Protein AF-A0A6A4HN51-F1 (afdb_monomer_lite)

Secondary structure (DSSP, 8-state):
--S--TTHHHHHHHHHHHTHHHHHHHHHSTT-GGGGGGPPPHHHHHHHHHHHHHHHHHHHHHHHHT-SSS--GGGHHHHHHHHHHHHHHHHTSSS-HHHHHHHHHHHHHHHHHHHHHHT-HHHHHHH-

Radius of gyration: 18.57 Å; chains: 1; bounding box: 45×35×48 Å

InterPro domains:
  IPR012337 Ribonuclease H-like superfamily [SSF53098] (2-93)

pLDDT: mean 88.56, std 10.56, range [38.38, 95.81]

Organism: NCBI:txid1447944

Structure (mmCIF, N/CA/C/O backbone):
data_AF-A0A6A4HN51-F1
#
_entry.id   AF-A0A6A4HN51-F1
#
loop_
_atom_site.group_PDB
_atom_site.id
_atom_site.type_symbol
_atom_site.label_atom_id
_atom_site.label_alt_id
_atom_site.label_comp_id
_atom_site.label_asym_id
_atom_site.label_entity_id
_atom_site.label_seq_id
_atom_site.pdbx_PDB_ins_code
_atom_site.Cartn_x
_atom_site.Cartn_y
_atom_site.Cartn_z
_atom_site.occupancy
_atom_site.B_iso_or_equiv
_atom_site.auth_seq_id
_atom_site.auth_comp_id
_atom_site.auth_asym_id
_atom_site.auth_atom_id
_atom_site.pdbx_PDB_model_num
ATOM 1 N N . ASP A 1 1 ? -1.602 -19.868 10.325 1.00 38.38 1 ASP A N 1
ATOM 2 C CA . ASP A 1 1 ? -0.944 -18.887 9.454 1.00 38.38 1 ASP A CA 1
ATOM 3 C C . ASP A 1 1 ? -2.000 -18.355 8.498 1.00 38.38 1 ASP A C 1
ATOM 5 O O . ASP A 1 1 ? -2.647 -19.167 7.845 1.00 38.38 1 ASP A O 1
ATOM 9 N N . VAL A 1 2 ? -2.334 -17.064 8.553 1.00 42.38 2 VAL A N 1
ATOM 10 C CA . VAL A 1 2 ? -3.442 -16.516 7.749 1.00 42.38 2 VAL A CA 1
ATOM 11 C C . VAL A 1 2 ? -2.881 -16.080 6.403 1.00 42.38 2 VAL A C 1
ATOM 13 O O . VAL A 1 2 ? -2.119 -15.125 6.314 1.00 42.38 2 VAL A O 1
ATOM 16 N N . THR A 1 3 ? -3.296 -16.781 5.352 1.00 45.84 3 THR A N 1
ATOM 17 C CA . THR A 1 3 ? -2.799 -16.728 3.967 1.00 45.84 3 THR A CA 1
ATOM 18 C C . THR A 1 3 ? -3.105 -15.431 3.204 1.00 45.84 3 THR A C 1
ATOM 20 O O . THR A 1 3 ? -3.010 -15.388 1.981 1.00 45.84 3 THR A O 1
ATOM 23 N N . THR A 1 4 ? -3.475 -14.353 3.891 1.00 46.94 4 THR A N 1
ATOM 24 C CA . THR A 1 4 ? -3.785 -13.056 3.279 1.00 46.94 4 THR A CA 1
ATOM 25 C C . THR A 1 4 ? -2.962 -11.969 3.947 1.00 46.94 4 THR A C 1
ATOM 27 O O . THR A 1 4 ? -3.463 -11.176 4.740 1.00 46.94 4 THR A O 1
ATOM 30 N N . CYS A 1 5 ? -1.674 -11.942 3.622 1.00 56.16 5 CYS A N 1
ATOM 31 C CA . CYS A 1 5 ? -0.764 -10.871 3.998 1.00 56.16 5 CYS A CA 1
ATOM 32 C C . CYS A 1 5 ? -1.044 -9.636 3.130 1.00 56.16 5 CYS A C 1
ATOM 34 O O . CYS A 1 5 ? -0.455 -9.455 2.066 1.00 56.16 5 CYS A O 1
ATOM 36 N N . TRP A 1 6 ? -1.951 -8.766 3.590 1.00 58.19 6 TRP A N 1
ATOM 37 C CA . TRP A 1 6 ? -2.255 -7.463 2.967 1.00 58.19 6 TRP A CA 1
ATOM 38 C C . TRP A 1 6 ? -1.016 -6.550 2.878 1.00 58.19 6 TRP A C 1
ATOM 40 O O . TRP A 1 6 ? -0.998 -5.564 2.149 1.00 58.19 6 TRP A O 1
ATOM 50 N N . ASN A 1 7 ? 0.038 -6.899 3.612 1.00 74.62 7 ASN A N 1
ATOM 51 C CA . ASN A 1 7 ? 1.335 -6.243 3.652 1.00 74.62 7 ASN A CA 1
ATOM 52 C C . ASN A 1 7 ? 2.345 -6.795 2.629 1.00 74.62 7 ASN A C 1
ATOM 54 O O . ASN A 1 7 ? 3.397 -6.181 2.473 1.00 74.62 7 ASN A O 1
ATOM 58 N N . TYR A 1 8 ? 2.068 -7.903 1.924 1.00 81.94 8 TYR A N 1
ATOM 59 C CA . TYR A 1 8 ? 3.030 -8.482 0.977 1.00 81.94 8 TYR A CA 1
ATOM 60 C C . TYR A 1 8 ? 3.316 -7.529 -0.183 1.00 81.94 8 TYR A C 1
ATOM 62 O O . TYR A 1 8 ? 4.474 -7.220 -0.436 1.00 81.94 8 TYR A O 1
ATOM 70 N N . THR A 1 9 ? 2.281 -6.978 -0.822 1.00 88.75 9 THR A N 1
ATOM 71 C CA . THR A 1 9 ? 2.457 -6.007 -1.913 1.00 88.75 9 THR A CA 1
ATOM 72 C C . THR A 1 9 ? 3.226 -4.771 -1.448 1.00 88.75 9 THR A C 1
ATOM 74 O O . THR A 1 9 ? 4.161 -4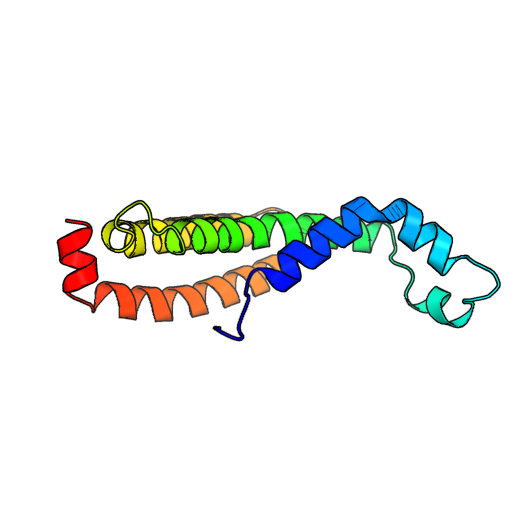.349 -2.116 1.00 88.75 9 THR A O 1
ATOM 77 N N . HIS A 1 10 ? 2.905 -4.224 -0.272 1.00 91.75 10 HIS A N 1
ATOM 78 C CA . HIS A 1 10 ? 3.647 -3.091 0.288 1.00 91.75 10 HIS A CA 1
ATOM 79 C C . HIS A 1 10 ? 5.122 -3.443 0.562 1.00 91.75 10 HIS A C 1
ATOM 81 O O . HIS A 1 10 ? 6.022 -2.691 0.191 1.00 91.75 10 HIS A O 1
ATOM 87 N N . ALA A 1 11 ? 5.387 -4.613 1.151 1.00 90.94 11 ALA A N 1
ATOM 88 C CA . ALA A 1 11 ? 6.740 -5.092 1.422 1.00 90.94 11 ALA A CA 1
ATOM 89 C C . ALA A 1 11 ? 7.537 -5.357 0.134 1.00 90.94 11 ALA A C 1
ATOM 91 O O . ALA A 1 11 ? 8.719 -5.020 0.070 1.00 90.94 11 ALA A O 1
ATOM 92 N N . MET A 1 12 ? 6.895 -5.914 -0.898 1.00 92.31 12 MET A N 1
ATOM 93 C CA . MET A 1 12 ? 7.487 -6.091 -2.224 1.00 92.31 12 MET A CA 1
ATOM 94 C C . MET A 1 12 ? 7.890 -4.754 -2.828 1.00 92.31 12 MET A C 1
ATOM 96 O O . MET A 1 12 ? 9.014 -4.637 -3.299 1.00 92.31 12 MET A O 1
ATOM 100 N N . ILE A 1 13 ? 7.007 -3.752 -2.790 1.00 94.25 13 ILE A N 1
ATOM 101 C CA . ILE A 1 13 ? 7.294 -2.427 -3.347 1.00 94.25 13 ILE A CA 1
ATOM 102 C C . ILE A 1 13 ? 8.488 -1.798 -2.629 1.00 94.25 13 ILE A C 1
ATOM 104 O O . ILE A 1 13 ? 9.451 -1.410 -3.287 1.00 94.25 13 ILE A O 1
ATOM 108 N N . ARG A 1 14 ? 8.489 -1.790 -1.289 1.00 94.12 14 ARG A N 1
ATOM 109 C CA . ARG A 1 14 ? 9.634 -1.298 -0.506 1.00 94.1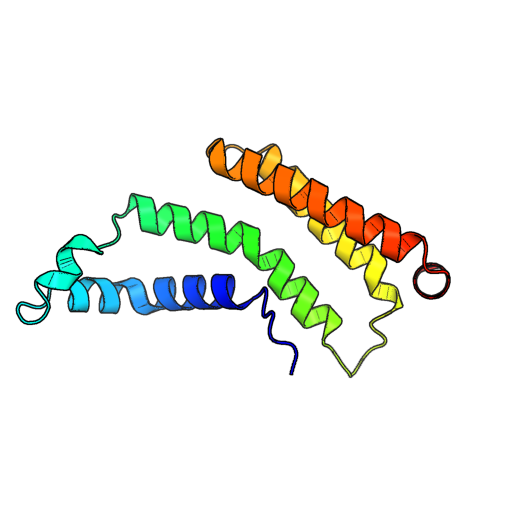2 14 ARG A CA 1
ATOM 110 C C . ARG A 1 14 ? 10.929 -2.020 -0.853 1.00 94.12 14 ARG A C 1
ATOM 112 O O . ARG A 1 14 ? 11.985 -1.401 -0.961 1.00 94.12 14 ARG A O 1
ATOM 119 N N . ARG A 1 15 ? 10.865 -3.344 -1.018 1.00 94.19 15 ARG A N 1
ATOM 120 C CA . ARG A 1 15 ? 12.040 -4.144 -1.366 1.00 94.19 15 ARG A CA 1
ATOM 121 C C . ARG A 1 15 ? 12.520 -3.857 -2.786 1.00 94.19 15 ARG A C 1
ATOM 123 O O . ARG A 1 15 ? 13.726 -3.782 -2.984 1.00 94.19 15 ARG A O 1
ATOM 130 N N . ALA A 1 16 ? 11.604 -3.687 -3.735 1.00 94.19 16 ALA A N 1
ATOM 131 C CA . ALA A 1 16 ? 11.919 -3.337 -5.113 1.00 94.19 16 ALA A CA 1
ATOM 132 C C . ALA A 1 16 ? 12.583 -1.958 -5.191 1.00 94.19 16 ALA A C 1
ATOM 134 O O . ALA A 1 16 ? 13.616 -1.834 -5.831 1.00 94.19 16 ALA A O 1
ATOM 135 N N . GLN A 1 17 ? 12.064 -0.959 -4.471 1.00 94.06 17 GLN A N 1
ATOM 136 C CA . GLN A 1 17 ? 12.670 0.375 -4.389 1.00 94.06 17 GLN A CA 1
ATOM 137 C C . GLN A 1 17 ? 14.082 0.337 -3.791 1.00 94.06 17 GLN A C 1
ATOM 139 O O . GLN A 1 17 ? 14.997 0.951 -4.325 1.00 94.06 17 GLN A O 1
ATOM 144 N N . LEU A 1 18 ? 14.288 -0.431 -2.714 1.00 95.81 18 LEU A N 1
ATOM 145 C CA . LEU A 1 18 ? 15.615 -0.616 -2.115 1.00 95.81 18 LEU A CA 1
ATOM 146 C C . LEU A 1 18 ? 16.612 -1.277 -3.081 1.00 95.81 18 LEU A C 1
ATOM 148 O O . LEU A 1 18 ? 17.811 -1.038 -2.986 1.00 95.81 18 LEU A O 1
ATOM 152 N N . LEU A 1 19 ? 16.121 -2.141 -3.968 1.00 95.69 19 LEU A N 1
ATOM 153 C CA . LEU A 1 19 ? 16.925 -2.877 -4.939 1.00 95.69 19 LEU A CA 1
ATOM 154 C C . LEU A 1 19 ? 16.881 -2.256 -6.338 1.00 95.69 19 LEU A C 1
ATOM 156 O O . LEU A 1 19 ? 17.299 -2.923 -7.276 1.00 95.69 19 LEU A O 1
ATOM 160 N N . GLN A 1 20 ? 16.393 -1.023 -6.495 1.00 94.25 20 GLN A N 1
ATOM 161 C CA . GLN A 1 20 ? 16.148 -0.427 -7.809 1.00 94.25 20 GLN A CA 1
ATOM 162 C C . GLN A 1 20 ? 17.388 -0.479 -8.711 1.00 94.25 20 GLN A C 1
ATOM 164 O O . GLN 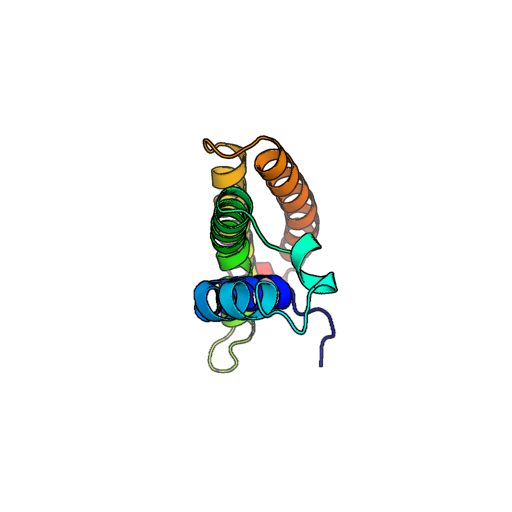A 1 20 ? 17.302 -1.000 -9.815 1.00 94.25 20 GLN A O 1
ATOM 169 N N . GLU A 1 21 ? 18.550 -0.037 -8.220 1.00 92.75 21 GLU A N 1
ATOM 170 C CA . GLU A 1 21 ? 19.798 -0.047 -9.000 1.00 92.75 21 GLU A CA 1
ATOM 171 C C . GLU A 1 21 ? 20.198 -1.463 -9.441 1.00 92.75 21 GLU A C 1
ATOM 173 O O . GLU A 1 21 ? 20.561 -1.681 -10.593 1.00 92.75 21 GLU A O 1
ATOM 178 N N . ALA A 1 22 ? 20.072 -2.439 -8.539 1.00 93.94 22 ALA A N 1
ATOM 179 C CA . ALA A 1 22 ? 20.393 -3.833 -8.829 1.00 93.94 22 ALA A CA 1
ATOM 180 C C . ALA A 1 22 ? 19.388 -4.469 -9.803 1.00 93.94 22 ALA A C 1
ATOM 182 O O . ALA A 1 22 ? 19.769 -5.301 -10.620 1.00 93.94 22 ALA A O 1
ATOM 183 N N . ILE A 1 23 ? 18.108 -4.094 -9.718 1.00 93.25 23 ILE A N 1
ATOM 184 C CA . ILE A 1 23 ? 17.063 -4.540 -10.646 1.00 93.25 23 ILE A CA 1
ATOM 185 C C . ILE A 1 23 ? 17.327 -3.963 -12.034 1.00 93.25 23 ILE A C 1
ATOM 187 O O . ILE A 1 23 ? 17.303 -4.715 -13.005 1.00 93.25 23 ILE A O 1
ATOM 191 N N . ASP A 1 24 ? 17.617 -2.665 -12.122 1.00 91.56 24 ASP A N 1
ATOM 192 C CA . ASP A 1 24 ? 17.923 -2.003 -13.386 1.00 91.56 24 ASP A CA 1
ATOM 193 C C . ASP A 1 24 ? 19.163 -2.658 -14.029 1.00 91.56 24 ASP A C 1
ATOM 195 O O . ASP A 1 24 ? 19.101 -3.097 -15.177 1.00 91.56 24 ASP A O 1
ATOM 199 N N . GLU A 1 25 ? 20.261 -2.841 -13.282 1.00 92.31 25 GLU A N 1
ATOM 200 C CA . GLU A 1 25 ? 21.465 -3.532 -13.774 1.00 92.31 25 GLU A CA 1
ATOM 201 C C . GLU A 1 25 ? 21.159 -4.958 -14.265 1.00 92.31 25 GLU A C 1
ATOM 203 O O . GLU A 1 25 ? 21.549 -5.336 -15.374 1.00 92.31 25 GLU A O 1
ATOM 208 N N . TRP A 1 26 ? 20.402 -5.728 -13.479 1.00 92.44 26 TRP A N 1
ATOM 209 C CA . TRP A 1 26 ? 20.032 -7.106 -13.803 1.00 92.44 26 TRP A CA 1
ATOM 210 C C . TRP A 1 26 ? 19.208 -7.216 -15.090 1.00 92.44 26 TRP A C 1
ATOM 212 O O . TRP A 1 26 ? 19.438 -8.113 -15.903 1.00 92.44 26 TRP A O 1
ATOM 222 N N . VAL A 1 27 ? 18.263 -6.295 -15.295 1.00 90.94 27 VAL A N 1
ATOM 223 C CA . VAL A 1 27 ? 17.399 -6.251 -16.484 1.00 90.94 27 VAL A CA 1
ATOM 224 C C . VAL A 1 27 ? 18.187 -5.875 -17.745 1.00 90.94 27 VAL A C 1
ATOM 226 O O . VAL A 1 27 ? 17.855 -6.328 -18.845 1.00 90.94 27 VAL A O 1
ATOM 229 N N . PHE A 1 28 ? 19.250 -5.076 -17.618 1.00 88.31 28 PHE A N 1
ATOM 230 C CA . PHE A 1 28 ? 20.095 -4.701 -18.754 1.00 88.31 28 PHE A CA 1
ATOM 231 C C . PHE A 1 28 ? 21.192 -5.723 -19.090 1.00 88.31 28 PHE A C 1
ATOM 233 O O . PHE A 1 28 ? 21.756 -5.646 -20.195 1.00 88.31 28 PHE A O 1
ATOM 240 N N . ASP A 1 29 ? 21.438 -6.710 -18.221 1.00 91.06 29 ASP A N 1
ATOM 241 C CA . ASP A 1 29 ? 22.433 -7.763 -18.430 1.00 91.06 29 ASP A CA 1
ATOM 242 C C . ASP A 1 29 ? 22.227 -8.483 -19.789 1.00 91.06 29 ASP A C 1
ATOM 244 O O . ASP A 1 29 ? 21.109 -8.883 -20.138 1.00 91.06 29 ASP A O 1
ATOM 248 N N . PRO A 1 30 ? 23.287 -8.662 -20.607 1.00 86.75 30 PRO A N 1
ATOM 249 C CA . PRO A 1 30 ? 23.202 -9.345 -21.899 1.00 86.75 30 PRO A CA 1
ATOM 250 C C . PRO A 1 30 ? 22.660 -10.782 -21.860 1.00 86.75 30 PRO A C 1
ATOM 252 O O . PRO A 1 30 ? 22.224 -11.276 -22.905 1.00 86.75 30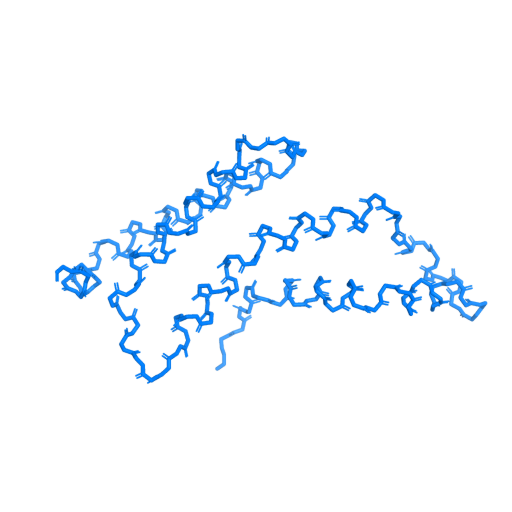 PRO A O 1
ATOM 255 N N . SER A 1 31 ? 22.712 -11.451 -20.706 1.00 90.81 31 SER A N 1
ATOM 256 C CA . SER A 1 31 ? 22.171 -12.794 -20.477 1.00 90.81 31 SER A CA 1
ATOM 257 C C . SER A 1 31 ? 20.650 -12.817 -20.270 1.00 90.81 31 SER A C 1
ATOM 259 O O . SER A 1 31 ? 20.035 -13.843 -20.548 1.00 90.81 31 SER A O 1
ATOM 261 N N . HIS A 1 32 ? 20.031 -11.685 -19.911 1.00 88.44 32 HIS A N 1
ATOM 262 C CA . HIS A 1 32 ? 18.602 -11.563 -19.585 1.00 88.44 32 HIS A CA 1
ATOM 263 C C . HIS A 1 32 ? 17.838 -10.686 -20.587 1.00 88.44 32 HIS A C 1
ATOM 265 O O . HIS A 1 32 ? 17.095 -9.770 -20.229 1.00 88.44 32 HIS A O 1
ATOM 271 N N . LYS A 1 33 ? 18.035 -10.924 -21.889 1.00 85.56 33 LYS A N 1
ATOM 272 C CA . LYS A 1 33 ? 17.416 -10.096 -22.945 1.00 85.56 33 LYS A CA 1
ATOM 273 C C . LYS A 1 33 ? 15.887 -10.098 -22.904 1.00 85.56 33 LYS A C 1
ATOM 275 O O . LYS A 1 33 ? 15.285 -9.117 -23.326 1.00 85.56 33 LYS A O 1
ATOM 280 N N . ASP A 1 34 ? 15.293 -11.179 -22.417 1.00 90.00 34 ASP A N 1
ATOM 281 C CA . ASP A 1 34 ? 13.859 -11.367 -22.204 1.00 90.00 34 ASP A CA 1
ATOM 282 C C . ASP A 1 34 ? 13.296 -10.465 -21.094 1.00 90.00 34 ASP A C 1
ATOM 284 O O . ASP A 1 34 ? 12.156 -10.018 -21.187 1.00 90.00 34 ASP A O 1
ATOM 288 N N . LEU A 1 35 ? 14.099 -10.115 -20.084 1.00 89.06 35 LEU A N 1
ATOM 289 C CA . LEU A 1 35 ? 13.658 -9.255 -18.980 1.00 89.06 35 LEU A CA 1
ATOM 290 C C . LEU A 1 35 ? 13.579 -7.772 -19.357 1.00 89.06 35 LEU A C 1
ATOM 292 O O . LEU A 1 35 ? 12.938 -6.997 -18.652 1.00 89.06 35 LEU A O 1
ATOM 296 N N . ARG A 1 36 ? 14.177 -7.365 -20.482 1.00 85.44 36 ARG A N 1
ATOM 297 C CA . ARG A 1 36 ? 14.192 -5.962 -20.936 1.00 85.44 36 ARG A CA 1
ATOM 298 C C . ARG A 1 36 ? 12.798 -5.390 -21.167 1.00 85.44 36 ARG A C 1
ATOM 300 O O . ARG A 1 36 ? 12.594 -4.197 -20.969 1.00 85.44 36 ARG A O 1
ATOM 307 N N . GLU A 1 37 ? 11.846 -6.232 -21.563 1.00 88.00 37 GLU A N 1
ATOM 308 C CA . GLU A 1 37 ? 10.443 -5.839 -21.744 1.00 88.00 37 GLU A CA 1
ATOM 309 C C . GLU A 1 37 ? 9.739 -5.534 -20.413 1.00 88.00 37 GLU A C 1
ATOM 311 O O . GLU A 1 37 ? 8.755 -4.800 -20.390 1.00 88.00 37 GLU A O 1
ATOM 316 N N . LEU A 1 38 ? 10.258 -6.067 -19.303 1.00 87.88 38 LEU A N 1
ATOM 317 C CA . LEU A 1 38 ? 9.740 -5.860 -17.950 1.00 87.88 38 LEU A CA 1
ATOM 318 C C . LEU A 1 38 ? 10.410 -4.681 -17.233 1.00 87.88 38 LEU A C 1
ATOM 320 O O . LEU A 1 38 ? 10.121 -4.441 -16.060 1.00 87.88 38 LEU A O 1
ATOM 324 N N . ASN A 1 39 ? 11.304 -3.955 -17.912 1.00 89.94 39 ASN A N 1
ATOM 325 C CA . ASN A 1 39 ? 11.991 -2.821 -17.320 1.00 89.94 39 ASN A CA 1
ATOM 326 C C . ASN A 1 39 ? 10.992 -1.746 -16.879 1.00 89.94 39 ASN A C 1
ATOM 328 O O . ASN A 1 39 ? 10.142 -1.305 -17.657 1.00 89.94 39 ASN A O 1
ATOM 332 N N . LEU A 1 40 ? 11.134 -1.278 -15.644 1.00 92.50 40 LEU A N 1
ATOM 333 C CA . LEU A 1 40 ? 10.288 -0.221 -15.116 1.00 92.50 40 LEU A CA 1
ATOM 334 C C . LEU A 1 40 ? 10.820 1.135 -15.567 1.00 92.50 40 LEU A C 1
ATOM 336 O O . LEU A 1 40 ? 11.992 1.467 -15.392 1.00 92.50 40 LEU A O 1
ATOM 340 N N . SER A 1 41 ? 9.943 1.952 -16.146 1.00 93.56 41 SER A N 1
ATOM 341 C CA . SER A 1 41 ? 10.305 3.325 -16.480 1.00 93.56 41 SER A CA 1
ATOM 342 C C . SER A 1 41 ? 10.414 4.182 -15.207 1.00 93.56 41 SER A C 1
ATOM 344 O O . SER A 1 41 ? 9.818 3.848 -14.178 1.00 93.56 41 SER A O 1
ATOM 346 N N . PRO A 1 42 ? 11.069 5.356 -15.259 1.00 93.44 42 PRO A N 1
ATOM 347 C CA . PRO A 1 42 ? 11.057 6.301 -14.139 1.00 93.44 42 PRO A CA 1
ATOM 348 C C . PRO A 1 42 ? 9.638 6.697 -13.696 1.00 93.44 42 PRO A C 1
ATOM 350 O O . PRO A 1 42 ? 9.390 6.956 -12.519 1.00 93.44 42 PRO A O 1
ATOM 353 N N . ALA A 1 43 ? 8.682 6.719 -14.631 1.00 93.69 43 ALA A N 1
ATOM 354 C CA . ALA A 1 43 ? 7.283 6.982 -14.318 1.00 93.69 43 ALA A CA 1
ATOM 355 C C . ALA A 1 43 ? 6.634 5.822 -13.547 1.00 93.69 43 ALA A C 1
ATOM 357 O O . ALA A 1 43 ? 5.783 6.069 -12.695 1.00 93.69 43 ALA A O 1
ATOM 358 N N . ASP A 1 44 ? 7.027 4.577 -13.815 1.00 94.06 44 ASP A N 1
ATOM 359 C CA . ASP A 1 44 ? 6.509 3.409 -13.099 1.00 94.06 44 ASP A CA 1
ATOM 360 C C . ASP A 1 44 ? 7.098 3.315 -11.693 1.00 94.06 44 ASP A C 1
ATOM 362 O O . ASP A 1 44 ? 6.344 3.118 -10.742 1.00 94.06 44 ASP A O 1
ATOM 366 N N . TRP A 1 45 ? 8.394 3.592 -11.528 1.00 95.31 45 TRP A N 1
ATOM 367 C CA . TRP A 1 45 ? 9.015 3.741 -10.207 1.00 95.31 45 TRP A CA 1
ATOM 368 C C . TRP A 1 45 ? 8.323 4.814 -9.358 1.00 95.31 45 TRP A C 1
ATOM 370 O O . TRP A 1 45 ? 8.000 4.575 -8.193 1.00 95.31 45 TRP A O 1
ATOM 380 N N . LYS A 1 46 ? 7.979 5.958 -9.961 1.00 94.38 46 LYS A N 1
ATOM 381 C CA . LYS A 1 46 ? 7.203 7.006 -9.284 1.00 94.38 46 LYS A CA 1
ATOM 382 C C . LYS A 1 46 ? 5.795 6.543 -8.890 1.00 94.38 46 LYS A C 1
ATOM 384 O O . LYS A 1 46 ? 5.319 6.879 -7.809 1.00 94.38 46 LYS A O 1
ATOM 389 N N . LYS A 1 47 ? 5.113 5.755 -9.730 1.00 94.06 47 LYS A N 1
ATOM 390 C CA . LYS A 1 47 ? 3.811 5.164 -9.361 1.00 94.06 47 LYS A CA 1
ATOM 391 C C . LYS A 1 47 ? 3.953 4.180 -8.201 1.00 94.06 47 LYS A C 1
ATOM 393 O O . LYS A 1 47 ? 3.081 4.149 -7.337 1.00 94.06 47 LYS A O 1
ATOM 398 N N . LEU A 1 48 ? 5.026 3.386 -8.170 1.00 94.50 48 LEU A N 1
ATOM 399 C CA . LEU A 1 48 ? 5.309 2.468 -7.065 1.00 94.50 48 LEU A CA 1
ATOM 400 C C . LEU A 1 48 ? 5.524 3.223 -5.749 1.00 94.50 48 LEU A C 1
ATOM 402 O O . LEU A 1 48 ? 4.982 2.811 -4.731 1.00 94.50 48 LEU A O 1
ATOM 406 N N . GLU A 1 49 ? 6.219 4.359 -5.773 1.00 94.06 49 GLU A N 1
ATOM 407 C CA . GLU A 1 49 ? 6.358 5.247 -4.609 1.00 94.06 49 GLU A CA 1
ATOM 408 C C . GLU A 1 49 ? 5.008 5.775 -4.106 1.00 94.06 49 GLU A C 1
ATOM 410 O O . GLU A 1 49 ? 4.700 5.690 -2.916 1.00 94.06 49 GLU A O 1
ATOM 415 N N . GLN A 1 50 ? 4.148 6.228 -5.019 1.00 94.00 50 GLN A N 1
ATOM 416 C CA . GLN A 1 50 ? 2.793 6.661 -4.671 1.00 94.00 50 GLN A CA 1
ATOM 417 C C . GLN A 1 50 ? 1.958 5.513 -4.075 1.00 94.00 50 GLN A C 1
ATOM 419 O O . GLN A 1 50 ? 1.241 5.714 -3.094 1.00 94.00 50 GLN A O 1
ATOM 424 N N . LEU A 1 51 ? 2.066 4.301 -4.632 1.00 93.62 51 LEU A N 1
ATOM 425 C CA . LEU A 1 51 ? 1.400 3.106 -4.104 1.00 93.62 51 LEU A CA 1
ATOM 426 C C . LEU A 1 51 ? 1.926 2.714 -2.721 1.00 93.62 51 LEU A C 1
ATOM 428 O O . LEU A 1 51 ? 1.128 2.364 -1.855 1.00 93.62 51 LEU A O 1
ATOM 432 N N . GLU A 1 52 ? 3.239 2.778 -2.501 1.00 93.88 52 GLU A N 1
ATOM 433 C CA . GLU A 1 52 ? 3.862 2.495 -1.206 1.00 93.88 52 GLU A CA 1
ATOM 434 C C . GLU A 1 52 ? 3.285 3.403 -0.122 1.00 93.88 52 GLU A C 1
ATOM 436 O O . GLU A 1 52 ? 2.795 2.907 0.895 1.00 93.88 52 GLU A O 1
ATOM 441 N N . THR A 1 53 ? 3.205 4.706 -0.404 1.00 92.00 53 THR A N 1
ATOM 442 C CA . THR A 1 53 ? 2.656 5.694 0.531 1.00 92.00 53 THR A CA 1
ATOM 443 C C . THR A 1 53 ? 1.202 5.386 0.900 1.00 92.00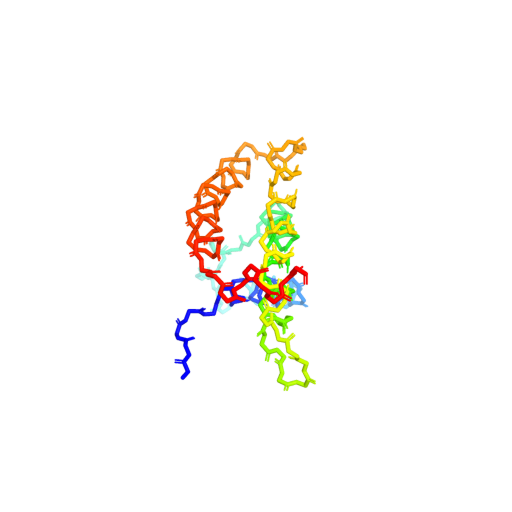 53 THR A C 1
ATOM 445 O O . THR A 1 53 ? 0.835 5.450 2.075 1.00 92.00 53 THR A O 1
ATOM 448 N N . ILE A 1 54 ? 0.371 5.017 -0.083 1.00 92.81 54 ILE A N 1
ATOM 449 C CA . ILE A 1 54 ? -1.046 4.685 0.142 1.00 92.81 54 ILE A CA 1
ATOM 450 C C . ILE A 1 54 ? -1.189 3.381 0.939 1.00 92.81 54 ILE A C 1
ATOM 452 O O . ILE A 1 54 ? -2.050 3.259 1.813 1.00 92.81 54 ILE A O 1
ATOM 456 N N . LEU A 1 55 ? -0.357 2.380 0.640 1.00 92.62 55 LEU A N 1
ATOM 457 C CA . LEU A 1 55 ? -0.443 1.061 1.264 1.00 92.62 55 LEU A CA 1
ATOM 458 C C . LEU A 1 55 ? 0.167 1.015 2.675 1.00 92.62 55 LEU A C 1
ATOM 460 O O . LEU A 1 55 ? -0.183 0.129 3.465 1.00 92.62 55 LEU A O 1
ATOM 464 N N . ASN A 1 56 ? 1.044 1.962 3.019 1.00 93.06 56 ASN A N 1
ATOM 465 C CA . ASN A 1 56 ? 1.761 1.976 4.292 1.00 93.06 56 ASN A CA 1
ATOM 466 C C . ASN A 1 56 ? 0.813 1.956 5.506 1.00 93.06 56 ASN A C 1
ATOM 468 O O . ASN A 1 56 ? 1.029 1.172 6.432 1.00 93.06 56 ASN A O 1
ATOM 472 N N . VAL A 1 57 ? -0.295 2.714 5.476 1.00 93.94 57 VAL A N 1
ATOM 473 C CA . VAL A 1 57 ? -1.248 2.766 6.605 1.00 93.94 57 VAL A CA 1
ATOM 474 C C . VAL A 1 57 ? -1.832 1.390 6.946 1.00 93.94 57 VAL A C 1
ATOM 476 O O . VAL A 1 57 ? -2.015 1.069 8.120 1.00 93.94 57 VAL A O 1
ATOM 479 N N . PHE A 1 58 ? -2.083 0.543 5.944 1.00 91.50 58 PHE A N 1
ATOM 480 C CA . PHE A 1 58 ? -2.629 -0.798 6.163 1.00 91.50 58 PHE A CA 1
ATOM 481 C C . PHE A 1 58 ? -1.601 -1.716 6.813 1.00 91.50 58 PHE A C 1
ATOM 483 O O . PHE A 1 58 ? -1.948 -2.525 7.675 1.00 91.50 58 PHE A O 1
ATOM 490 N N . THR A 1 59 ? -0.328 -1.566 6.445 1.00 91.25 59 THR A N 1
ATOM 491 C CA . THR A 1 59 ? 0.765 -2.312 7.075 1.00 91.25 59 THR A CA 1
ATOM 492 C C . THR A 1 59 ? 0.941 -1.881 8.528 1.00 91.25 59 THR A C 1
ATOM 494 O O . THR A 1 59 ? 1.011 -2.735 9.408 1.00 91.25 59 THR A O 1
ATOM 497 N N . GLU A 1 60 ? 0.936 -0.576 8.804 1.00 91.19 60 GLU A N 1
ATOM 498 C CA . GLU A 1 60 ? 1.037 -0.037 10.166 1.00 91.19 60 GLU A CA 1
ATOM 499 C C . GLU A 1 60 ? -0.106 -0.520 11.062 1.00 91.19 60 GLU A C 1
ATOM 501 O O . GLU A 1 60 ? 0.132 -0.981 12.178 1.00 91.19 60 GLU A O 1
ATOM 506 N N . VAL A 1 61 ? -1.344 -0.460 10.564 1.00 91.44 61 VAL A N 1
ATOM 507 C CA . VAL A 1 61 ? -2.523 -0.957 11.281 1.00 91.44 61 VAL A CA 1
ATOM 508 C C . VAL A 1 61 ? -2.420 -2.456 11.530 1.00 91.44 61 VAL A C 1
ATOM 510 O O . VAL A 1 61 ? -2.661 -2.906 12.646 1.00 91.44 61 VAL A O 1
ATOM 513 N N . THR A 1 62 ? -2.020 -3.236 10.526 1.00 90.06 62 THR A N 1
ATOM 514 C CA . THR A 1 62 ? -1.868 -4.691 10.670 1.00 90.06 62 THR A CA 1
ATOM 515 C C . THR A 1 62 ? -0.828 -5.030 11.734 1.00 90.06 62 THR A C 1
ATOM 517 O O . THR A 1 62 ? -1.086 -5.865 12.600 1.00 90.06 62 THR A O 1
ATOM 520 N N . LEU A 1 63 ? 0.324 -4.353 11.721 1.00 89.31 63 LEU A N 1
ATOM 521 C CA . LEU A 1 63 ? 1.369 -4.536 12.728 1.00 89.31 63 LEU A CA 1
ATOM 522 C C . LEU A 1 63 ? 0.881 -4.145 14.125 1.00 89.31 63 LEU A C 1
ATOM 524 O O . LEU A 1 63 ? 1.135 -4.875 15.079 1.00 89.31 63 LEU A O 1
ATOM 528 N N . GLN A 1 64 ? 0.144 -3.037 14.248 1.00 89.69 64 GLN A N 1
ATOM 529 C CA . GLN A 1 64 ? -0.446 -2.605 15.515 1.00 89.69 64 GLN A CA 1
ATOM 530 C C . GLN A 1 64 ? -1.438 -3.642 16.059 1.00 89.69 64 GLN A C 1
ATOM 532 O O . GLN A 1 64 ? -1.396 -3.971 17.241 1.00 89.69 64 GLN A O 1
ATOM 537 N N . MET A 1 65 ? -2.300 -4.184 15.198 1.00 88.25 65 MET A N 1
ATOM 538 C CA . MET A 1 65 ? -3.311 -5.180 15.567 1.00 88.25 65 MET A CA 1
ATOM 539 C C . MET A 1 65 ? -2.731 -6.580 15.812 1.00 88.25 65 MET A C 1
ATOM 541 O O . MET A 1 65 ? -3.403 -7.412 16.417 1.00 88.25 65 MET A O 1
ATOM 545 N N . SER A 1 66 ? -1.496 -6.835 15.373 1.00 87.88 66 SER A N 1
ATOM 546 C CA . SER A 1 66 ? -0.778 -8.102 15.584 1.00 87.88 66 SER A CA 1
ATOM 547 C C . SER A 1 66 ? 0.051 -8.122 16.871 1.00 87.88 66 SER A C 1
ATOM 549 O O . SER A 1 66 ? 0.687 -9.131 17.175 1.00 87.88 66 SER A O 1
ATOM 551 N N . ARG A 1 67 ? 0.082 -7.016 17.625 1.00 86.94 67 ARG A N 1
ATOM 552 C CA . ARG A 1 67 ? 0.799 -6.946 18.899 1.00 86.94 67 ARG A CA 1
ATOM 553 C C . ARG A 1 67 ? 0.161 -7.868 19.936 1.00 86.94 67 ARG A C 1
ATOM 555 O O . ARG A 1 67 ? -1.058 -7.937 20.055 1.00 86.94 67 ARG A O 1
ATOM 562 N N . THR A 1 68 ? 1.003 -8.554 20.702 1.00 83.56 68 THR A N 1
ATOM 563 C CA . THR A 1 68 ? 0.585 -9.485 21.764 1.00 83.56 68 THR A CA 1
ATOM 564 C C . THR A 1 68 ? 0.843 -8.944 23.168 1.00 83.56 68 THR A C 1
ATOM 566 O O . THR A 1 68 ? 0.395 -9.532 24.145 1.00 83.56 68 THR A O 1
ATOM 569 N N . ASP A 1 69 ? 1.591 -7.848 23.278 1.00 88.44 69 ASP A N 1
ATOM 570 C CA . ASP A 1 69 ? 1.994 -7.210 24.535 1.00 88.44 69 ASP A CA 1
ATOM 571 C C . ASP A 1 69 ? 0.931 -6.253 25.098 1.00 88.44 69 ASP A C 1
ATOM 573 O O . ASP A 1 69 ? 1.003 -5.843 26.254 1.00 88.44 69 ASP A O 1
ATOM 577 N N . THR A 1 70 ? -0.062 -5.891 24.285 1.00 84.44 70 THR A N 1
ATOM 578 C CA . THR A 1 70 ? -1.079 -4.888 24.597 1.00 84.44 70 THR A CA 1
ATOM 579 C C . THR A 1 70 ? -2.459 -5.356 24.129 1.00 84.44 70 THR A C 1
ATOM 581 O O . THR A 1 70 ? -2.563 -6.007 23.088 1.00 84.44 70 THR A O 1
ATOM 584 N N . PRO A 1 71 ? -3.549 -5.042 24.856 1.00 85.62 71 PRO A N 1
ATOM 585 C CA . PRO A 1 71 ? -4.898 -5.337 24.383 1.00 85.62 71 PRO A CA 1
ATOM 586 C C . PRO A 1 71 ? -5.170 -4.598 23.069 1.00 85.62 71 PRO A C 1
ATOM 588 O O . PRO A 1 71 ? -5.167 -3.369 23.031 1.00 85.62 71 PRO A O 1
ATOM 591 N N . THR A 1 72 ? -5.420 -5.337 21.988 1.00 87.44 72 THR A N 1
ATOM 592 C CA . THR A 1 72 ? -5.653 -4.768 20.648 1.00 87.44 72 THR A CA 1
ATOM 593 C C . THR A 1 72 ? -7.126 -4.458 20.376 1.00 87.44 72 THR A C 1
ATOM 595 O O . THR A 1 72 ? -7.431 -3.634 19.517 1.00 87.44 72 THR A O 1
ATOM 598 N N . LEU A 1 73 ? -8.052 -5.047 21.143 1.00 87.75 73 LEU A N 1
ATOM 599 C CA . LEU A 1 73 ? -9.497 -4.861 20.971 1.00 87.75 73 LEU A CA 1
ATOM 600 C C . LEU A 1 73 ? -9.959 -3.388 21.080 1.00 87.75 73 LEU A C 1
ATOM 602 O O . LEU A 1 73 ? -10.705 -2.961 20.199 1.00 87.75 73 LEU A O 1
ATOM 606 N N . PRO A 1 74 ? -9.481 -2.576 22.050 1.00 89.25 74 PRO A N 1
ATOM 607 C CA . PRO A 1 74 ? -9.809 -1.146 22.115 1.00 89.25 74 PRO A CA 1
ATOM 608 C C . PRO A 1 74 ? -9.421 -0.361 20.857 1.00 89.25 74 PRO A C 1
ATOM 610 O O . PRO A 1 74 ? -10.043 0.650 20.532 1.00 89.25 74 PRO A O 1
ATOM 613 N N . TRP A 1 75 ? -8.399 -0.830 20.135 1.00 89.94 75 TRP A N 1
ATOM 614 C CA . TRP A 1 75 ? -7.829 -0.149 18.977 1.00 89.94 75 TRP A CA 1
ATOM 615 C C . TRP A 1 75 ? -8.545 -0.462 17.667 1.00 89.94 75 TRP A C 1
ATOM 617 O O . TRP A 1 75 ? -8.310 0.246 16.691 1.00 89.94 75 TRP A O 1
ATOM 627 N N . VAL A 1 76 ? -9.452 -1.445 17.632 1.00 91.06 76 VAL A N 1
ATOM 628 C CA . VAL A 1 76 ? -10.156 -1.851 16.405 1.00 91.06 76 VAL A CA 1
ATOM 629 C C . VAL A 1 76 ? -10.826 -0.653 15.725 1.00 91.06 76 VAL A C 1
ATOM 631 O O . VAL A 1 76 ? -10.515 -0.351 14.573 1.00 91.06 76 VAL A O 1
ATOM 634 N N . LEU A 1 77 ? -11.709 0.066 16.427 1.00 92.19 77 LEU A N 1
ATOM 635 C CA . LEU A 1 77 ? -12.432 1.207 15.850 1.00 92.19 77 LEU A CA 1
ATOM 636 C C . LEU A 1 77 ? -11.502 2.392 15.515 1.00 92.19 77 LEU A C 1
ATOM 638 O O . LEU A 1 77 ? -11.591 2.903 14.396 1.00 92.19 77 LEU A O 1
ATOM 642 N N . PRO A 1 78 ? -10.556 2.797 16.391 1.00 93.62 78 PRO A N 1
ATOM 643 C CA . PRO A 1 78 ? -9.547 3.794 16.037 1.00 93.62 78 PRO A CA 1
ATOM 644 C C . PRO A 1 78 ? -8.747 3.455 14.773 1.00 93.62 78 PRO A C 1
ATOM 646 O O . PRO A 1 78 ? -8.468 4.347 13.969 1.00 93.62 78 PRO A O 1
ATOM 649 N N . MET A 1 79 ? -8.387 2.183 14.567 1.00 93.81 79 MET A N 1
ATOM 650 C CA . MET A 1 79 ? -7.641 1.758 13.382 1.00 93.81 79 MET A CA 1
ATOM 651 C C . MET A 1 79 ? -8.480 1.866 12.101 1.00 93.81 79 MET A C 1
ATOM 653 O O . MET A 1 79 ? -7.957 2.326 11.084 1.00 93.81 79 MET A O 1
ATOM 657 N N . TYR A 1 80 ? -9.778 1.535 12.144 1.00 93.62 80 TYR A N 1
ATOM 658 C CA . TYR A 1 80 ? -10.690 1.789 11.019 1.00 93.62 80 TYR A CA 1
ATOM 659 C C . TYR A 1 80 ? -10.762 3.279 10.678 1.00 93.62 80 TYR A C 1
ATOM 661 O O . TYR A 1 80 ? -10.510 3.652 9.533 1.00 93.62 80 TYR A O 1
ATOM 669 N N . CYS A 1 81 ? -10.989 4.141 11.674 1.00 92.56 81 CYS A N 1
ATOM 670 C CA . CYS A 1 81 ? -11.026 5.592 11.474 1.00 92.56 81 CYS A CA 1
ATOM 671 C C . CYS A 1 81 ? -9.714 6.136 10.878 1.00 92.56 81 CYS A C 1
ATOM 673 O O . CYS A 1 81 ? -9.734 7.030 10.029 1.00 92.56 81 CYS A O 1
ATOM 675 N N . ARG A 1 82 ? -8.559 5.596 11.295 1.00 95.00 82 ARG A N 1
ATOM 676 C CA . ARG A 1 82 ? -7.246 5.973 10.747 1.00 95.00 82 ARG A CA 1
ATOM 677 C C . ARG A 1 82 ? -7.144 5.648 9.257 1.00 95.00 82 ARG A C 1
ATOM 679 O O . ARG A 1 82 ? -6.728 6.510 8.483 1.00 95.00 82 ARG A O 1
ATOM 686 N N . MET A 1 83 ? -7.523 4.433 8.858 1.00 95.25 83 MET A N 1
ATOM 687 C CA . MET A 1 83 ? -7.498 4.010 7.453 1.00 95.25 83 MET A CA 1
ATOM 688 C C . MET A 1 83 ? -8.496 4.807 6.601 1.00 95.25 83 MET A C 1
ATOM 690 O O . MET A 1 83 ? -8.142 5.250 5.510 1.00 95.25 83 MET A O 1
ATOM 694 N N . GLU A 1 84 ? -9.705 5.065 7.112 1.00 95.06 84 GLU A N 1
ATOM 695 C CA . GLU A 1 84 ? -10.725 5.873 6.425 1.00 95.06 84 GLU A CA 1
ATOM 696 C C . GLU A 1 84 ? -10.247 7.300 6.170 1.00 95.06 84 GLU A C 1
ATOM 698 O O . GLU A 1 84 ? -10.343 7.803 5.047 1.00 95.06 84 GLU A O 1
ATOM 703 N N . LYS A 1 85 ? -9.684 7.946 7.197 1.00 95.81 85 LYS A N 1
ATOM 704 C CA . LYS A 1 85 ? -9.128 9.294 7.067 1.00 95.81 85 LYS A CA 1
ATOM 705 C C . LYS A 1 85 ? -8.027 9.328 6.010 1.00 95.81 85 LYS A C 1
ATOM 707 O O . LYS A 1 85 ? -8.018 10.232 5.181 1.00 95.81 85 LYS A O 1
ATOM 712 N N . HIS A 1 86 ? -7.130 8.342 6.016 1.00 95.69 86 HIS A N 1
ATOM 713 C CA . HIS A 1 86 ? -6.043 8.267 5.045 1.00 95.69 86 HIS A CA 1
ATOM 714 C C . HIS A 1 86 ? -6.562 8.123 3.607 1.00 95.69 86 HIS A C 1
ATOM 716 O O . HIS A 1 86 ? -6.219 8.937 2.753 1.00 95.69 86 HIS A O 1
ATOM 722 N N . LEU A 1 87 ? -7.442 7.152 3.341 1.00 94.94 87 LEU A N 1
ATOM 723 C CA . LEU A 1 87 ? -7.994 6.957 1.998 1.00 94.94 87 LEU A CA 1
ATOM 724 C C . LEU A 1 87 ? -8.846 8.143 1.525 1.00 94.94 87 LEU A C 1
ATOM 726 O O . LEU A 1 87 ? -8.844 8.460 0.339 1.00 94.94 87 LEU A O 1
ATOM 730 N N . THR A 1 88 ? -9.548 8.825 2.434 1.00 95.69 88 THR A N 1
ATOM 731 C CA . THR A 1 88 ? -10.305 10.043 2.102 1.00 95.69 88 THR A CA 1
ATOM 732 C C . THR A 1 88 ? -9.372 11.170 1.670 1.00 95.69 88 THR A C 1
ATOM 734 O O . THR A 1 88 ? -9.670 11.871 0.706 1.00 95.69 88 THR A O 1
ATOM 737 N N . THR A 1 89 ? -8.223 11.332 2.332 1.00 95.38 89 THR A N 1
ATOM 738 C CA . THR A 1 89 ? -7.192 12.283 1.894 1.00 95.38 89 THR A CA 1
ATOM 739 C C . THR A 1 89 ? -6.660 11.916 0.509 1.00 95.38 89 THR A C 1
ATOM 741 O O . THR A 1 89 ? -6.584 12.782 -0.355 1.00 95.38 89 THR A O 1
ATOM 744 N N . VAL A 1 90 ? -6.358 10.635 0.265 1.00 94.31 90 VAL A N 1
ATOM 745 C CA . VAL A 1 90 ? -5.878 10.148 -1.042 1.00 94.31 90 VAL A CA 1
ATOM 746 C C . VAL A 1 90 ? -6.909 10.410 -2.144 1.00 94.31 90 VAL A C 1
ATOM 748 O O . VAL A 1 90 ? -6.552 10.901 -3.211 1.00 94.31 90 VAL A O 1
ATOM 751 N N . ALA A 1 91 ? -8.194 10.156 -1.888 1.00 93.38 91 ALA A N 1
ATOM 752 C CA . ALA A 1 91 ? -9.272 10.357 -2.858 1.00 93.38 91 ALA A CA 1
ATOM 753 C C . ALA A 1 91 ? -9.513 11.828 -3.254 1.00 93.38 91 ALA A C 1
ATOM 755 O O . ALA A 1 91 ? -10.189 12.070 -4.256 1.00 93.38 91 ALA A O 1
ATOM 756 N N . ASN A 1 92 ? -8.992 12.779 -2.471 1.00 92.19 92 ASN A N 1
ATOM 757 C CA . ASN A 1 92 ? -9.107 14.226 -2.686 1.00 92.19 92 ASN A CA 1
ATOM 758 C C . ASN A 1 92 ? -7.743 14.898 -2.936 1.00 92.19 92 ASN A C 1
ATOM 760 O O . ASN A 1 92 ? -7.627 16.113 -2.800 1.00 92.19 92 ASN A O 1
ATOM 764 N N . SER A 1 93 ? -6.706 14.113 -3.228 1.00 92.62 93 SER A N 1
ATOM 765 C CA . SER A 1 93 ? -5.352 14.616 -3.472 1.00 92.62 93 SER A CA 1
ATOM 766 C C . SER A 1 93 ? -5.129 14.981 -4.946 1.00 92.62 93 SER A C 1
ATOM 768 O O . SER A 1 93 ? -6.016 14.816 -5.780 1.00 92.62 93 SER A O 1
ATOM 770 N N . ASP A 1 94 ? -3.924 15.446 -5.280 1.00 91.56 94 ASP A N 1
ATOM 771 C CA . ASP A 1 94 ? -3.507 15.734 -6.662 1.00 91.56 94 ASP A CA 1
ATOM 772 C C . ASP A 1 94 ? -2.994 14.484 -7.410 1.00 91.56 94 ASP A C 1
ATOM 774 O O . ASP A 1 94 ? -2.265 14.580 -8.401 1.00 91.56 94 ASP A O 1
ATOM 778 N N . LEU A 1 95 ? -3.318 13.284 -6.917 1.00 91.62 95 LEU A N 1
ATOM 779 C CA . LEU A 1 95 ? -2.904 12.033 -7.542 1.00 91.62 95 LEU A CA 1
ATOM 780 C C . LEU A 1 95 ? -3.691 11.751 -8.839 1.00 91.62 95 LEU A C 1
ATOM 782 O O . LEU A 1 95 ? -4.759 12.312 -9.089 1.00 91.62 95 LEU A O 1
ATOM 786 N N . PRO A 1 96 ? -3.178 10.861 -9.708 1.00 91.88 96 PRO A N 1
ATOM 787 C CA . PRO A 1 96 ? -3.913 10.433 -10.895 1.00 91.88 96 PRO A CA 1
ATOM 788 C C . PRO A 1 96 ? -5.284 9.820 -10.559 1.00 91.88 96 PRO A C 1
ATOM 790 O O . PRO A 1 96 ? -5.449 9.157 -9.536 1.00 91.88 96 PRO A O 1
ATOM 793 N N . CYS A 1 97 ? -6.254 9.961 -11.471 1.00 90.88 97 CYS A N 1
ATOM 794 C CA . CYS A 1 97 ? -7.640 9.511 -11.258 1.00 90.88 97 CYS A CA 1
ATOM 795 C C . CYS A 1 97 ? -7.754 8.023 -10.882 1.00 90.88 97 CYS A C 1
ATOM 797 O O . CYS A 1 97 ? -8.588 7.663 -10.053 1.00 90.88 97 CYS A O 1
ATOM 799 N N . SER A 1 98 ? -6.866 7.173 -11.407 1.00 91.75 98 SER A N 1
ATOM 800 C CA . SER A 1 98 ? -6.806 5.749 -11.056 1.00 91.75 98 SER A CA 1
ATOM 801 C C . SER A 1 98 ? -6.597 5.513 -9.555 1.00 91.75 98 SER A C 1
ATOM 803 O O . SER A 1 98 ? -7.202 4.610 -8.981 1.00 91.75 98 SER A O 1
ATOM 805 N N . PHE A 1 99 ? -5.795 6.349 -8.889 1.00 93.44 99 PHE A N 1
ATOM 806 C CA . PHE A 1 99 ? -5.593 6.289 -7.441 1.00 93.44 99 PHE A CA 1
ATOM 807 C C . PHE A 1 99 ? -6.817 6.769 -6.668 1.00 93.44 99 PHE A C 1
ATOM 809 O O . PHE A 1 99 ? -7.140 6.201 -5.628 1.0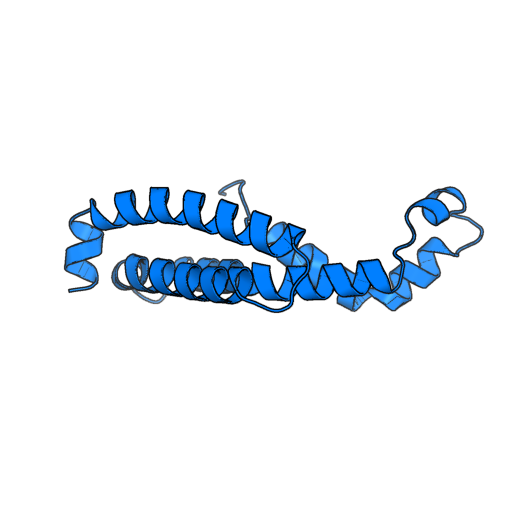0 93.44 99 PHE A O 1
ATOM 816 N N . HIS A 1 100 ? -7.536 7.770 -7.177 1.00 93.25 100 HIS A N 1
ATOM 817 C CA . HIS A 1 100 ? -8.782 8.230 -6.562 1.00 93.25 100 HIS A CA 1
ATOM 818 C C . HIS A 1 100 ? -9.863 7.152 -6.627 1.00 93.25 100 HIS A C 1
ATOM 820 O O . HIS A 1 100 ? -10.547 6.895 -5.637 1.00 93.25 100 HIS A O 1
ATOM 826 N N . GLU A 1 101 ? -9.999 6.489 -7.773 1.00 93.88 101 GLU A N 1
ATOM 827 C CA . GLU A 1 101 ? -10.914 5.361 -7.956 1.00 93.88 101 GLU A CA 1
ATOM 828 C C . GLU A 1 101 ? -10.543 4.186 -7.050 1.00 93.88 101 GLU A C 1
ATOM 830 O O . GLU A 1 101 ? -11.405 3.667 -6.338 1.00 93.88 101 GLU A O 1
ATOM 835 N N . ALA A 1 102 ? -9.257 3.827 -6.993 1.00 93.25 102 ALA A N 1
ATOM 836 C CA . ALA A 1 102 ? -8.762 2.788 -6.097 1.00 93.25 102 ALA A CA 1
ATOM 837 C C . ALA A 1 102 ? -9.013 3.132 -4.618 1.00 93.25 102 ALA A C 1
ATOM 839 O O . ALA A 1 102 ? -9.480 2.282 -3.859 1.00 93.25 102 ALA A O 1
ATOM 840 N N . ALA A 1 103 ? -8.779 4.382 -4.205 1.00 94.06 103 ALA A N 1
ATOM 841 C CA . ALA A 1 103 ? -9.031 4.837 -2.841 1.00 94.06 103 ALA A CA 1
ATOM 842 C C . ALA A 1 103 ? -10.524 4.796 -2.486 1.00 94.06 103 ALA A C 1
ATOM 844 O O . ALA A 1 103 ? -10.882 4.341 -1.400 1.00 94.06 103 ALA A O 1
ATOM 845 N N . ARG A 1 104 ? -11.413 5.195 -3.407 1.00 93.69 104 ARG A N 1
ATOM 846 C CA . ARG A 1 104 ? -12.873 5.091 -3.222 1.00 93.69 104 ARG A CA 1
ATOM 847 C C . ARG A 1 104 ? -13.337 3.640 -3.126 1.00 93.69 104 ARG A C 1
ATOM 849 O O . ARG A 1 104 ? -14.150 3.323 -2.260 1.00 93.69 104 ARG A O 1
ATOM 856 N N . ALA A 1 105 ? -12.804 2.753 -3.967 1.00 94.56 105 ALA A N 1
ATOM 857 C CA . ALA A 1 105 ? -13.086 1.322 -3.884 1.00 94.56 105 ALA A CA 1
ATOM 858 C C . ALA A 1 105 ? -12.607 0.734 -2.542 1.00 94.56 105 ALA A C 1
ATOM 860 O O . ALA A 1 105 ? -13.339 -0.017 -1.893 1.00 94.56 105 ALA A O 1
ATOM 861 N N . GLY A 1 106 ? -11.417 1.140 -2.087 1.00 93.00 106 GLY A N 1
ATOM 862 C CA . GLY A 1 106 ? -10.880 0.800 -0.771 1.00 93.00 106 GLY A CA 1
ATOM 863 C C . GLY A 1 106 ? -11.774 1.283 0.372 1.00 93.00 106 GLY A C 1
ATOM 864 O O . GLY A 1 106 ? -12.095 0.497 1.261 1.00 93.00 106 GLY A O 1
ATOM 865 N N . LEU A 1 107 ? -12.248 2.533 0.319 1.00 94.19 107 LEU A N 1
ATOM 866 C CA . LEU A 1 107 ? -13.175 3.107 1.303 1.00 94.19 107 LEU A CA 1
ATOM 867 C C . LEU A 1 107 ? -14.487 2.326 1.374 1.00 94.19 107 LEU A C 1
ATOM 869 O O . LEU A 1 107 ? -14.933 1.991 2.466 1.00 94.19 107 LEU A O 1
ATOM 873 N N . ALA A 1 108 ? -15.084 1.986 0.230 1.00 94.75 108 ALA A N 1
ATOM 874 C CA . ALA A 1 108 ? -16.324 1.211 0.191 1.00 94.75 108 ALA A CA 1
ATOM 875 C C . ALA A 1 108 ? -16.154 -0.179 0.831 1.00 94.75 108 ALA A C 1
ATOM 877 O O . ALA A 1 108 ? -17.017 -0.654 1.580 1.00 94.75 108 ALA A O 1
ATOM 878 N N . LYS A 1 109 ? -15.011 -0.830 0.578 1.00 93.06 109 LYS A N 1
ATOM 879 C CA . LYS A 1 109 ? -14.682 -2.109 1.214 1.00 93.06 109 LYS A CA 1
ATOM 880 C C . LYS A 1 109 ? -14.469 -1.944 2.719 1.00 93.06 109 LYS A C 1
ATOM 882 O O . LYS A 1 109 ? -14.947 -2.773 3.493 1.00 93.06 109 LYS A O 1
ATOM 887 N N . LEU A 1 110 ? -13.783 -0.880 3.126 1.00 93.25 110 LEU A N 1
ATOM 888 C CA . LEU A 1 110 ? -13.474 -0.590 4.520 1.00 93.25 110 LEU A CA 1
ATOM 889 C C . LEU A 1 110 ? -14.734 -0.289 5.338 1.00 93.25 110 LEU A C 1
ATOM 891 O O . LEU A 1 110 ? -14.900 -0.864 6.410 1.00 93.25 110 LEU A O 1
ATOM 895 N N . ASP A 1 111 ? -15.655 0.510 4.798 1.00 92.62 111 ASP A N 1
ATOM 896 C CA . ASP A 1 111 ? -16.943 0.844 5.420 1.00 92.62 111 ASP A CA 1
ATOM 897 C C . ASP A 1 111 ? -17.781 -0.413 5.712 1.00 92.62 111 ASP A C 1
ATOM 899 O O . ASP A 1 111 ? -18.370 -0.550 6.785 1.00 92.62 111 ASP A O 1
ATOM 903 N N . THR A 1 112 ? -17.760 -1.395 4.804 1.00 92.56 112 THR A N 1
ATOM 904 C CA . THR A 1 112 ? -18.439 -2.684 5.013 1.00 92.56 112 THR A CA 1
ATOM 905 C C . THR A 1 112 ? -17.929 -3.385 6.277 1.00 92.56 112 THR A C 1
ATOM 907 O O . THR A 1 112 ? -18.724 -3.822 7.110 1.00 92.56 112 THR A O 1
ATOM 910 N N . TYR A 1 113 ? -16.609 -3.469 6.458 1.00 90.12 113 TYR A N 1
ATOM 911 C CA . TYR A 1 113 ? -16.020 -4.107 7.638 1.00 90.12 113 TYR A CA 1
ATOM 912 C C . TYR A 1 113 ? -16.108 -3.240 8.895 1.00 90.12 113 TYR A C 1
ATOM 914 O O . TYR A 1 113 ? -16.310 -3.769 9.987 1.00 90.12 113 TYR A O 1
ATOM 922 N N . HIS A 1 114 ? -16.030 -1.918 8.758 1.00 91.19 114 HIS A N 1
ATOM 923 C CA . HIS A 1 114 ? -16.197 -0.994 9.872 1.00 91.19 114 HIS A CA 1
ATOM 924 C C . HIS A 1 114 ? -17.609 -1.088 10.464 1.00 91.19 114 HIS A C 1
ATOM 926 O O . HIS A 1 114 ? -17.762 -1.131 11.686 1.00 91.19 114 HIS A O 1
ATOM 932 N N . LYS A 1 115 ? -18.647 -1.208 9.624 1.00 91.62 115 LYS A N 1
ATOM 933 C CA . LYS A 1 115 ? -20.028 -1.458 10.071 1.00 91.62 115 LYS A CA 1
ATOM 934 C C . LYS A 1 115 ? -20.147 -2.756 10.865 1.00 91.62 115 LYS A C 1
ATOM 936 O O . LYS A 1 115 ? -20.771 -2.761 11.924 1.00 91.62 115 LYS A O 1
ATOM 941 N N . LEU A 1 116 ? -19.506 -3.830 10.403 1.00 90.75 116 LEU A N 1
ATOM 942 C CA . LEU A 1 116 ? -19.464 -5.102 11.133 1.00 90.75 116 LEU A CA 1
ATOM 943 C C . LEU A 1 116 ? -18.744 -4.959 12.484 1.00 90.75 116 LEU A C 1
ATOM 945 O O . LEU A 1 116 ? -19.234 -5.458 13.493 1.00 90.75 116 LEU A O 1
ATOM 949 N N . ALA A 1 117 ? -17.621 -4.236 12.523 1.00 88.88 117 ALA A N 1
ATOM 950 C CA . ALA A 1 117 ? -16.871 -3.991 13.753 1.00 88.88 117 ALA A CA 1
ATOM 951 C C . ALA A 1 117 ? -17.666 -3.152 14.767 1.00 88.88 117 ALA A C 1
ATOM 953 O O . ALA A 1 117 ? -17.670 -3.474 15.952 1.00 88.88 117 ALA A O 1
ATOM 954 N N . LYS A 1 118 ? -18.383 -2.119 14.310 1.00 88.44 118 LYS A N 1
ATOM 955 C CA . LYS A 1 118 ? -19.285 -1.306 15.145 1.00 88.44 118 LYS A CA 1
ATOM 956 C C . LYS A 1 118 ? -20.499 -2.086 15.647 1.00 88.44 118 LYS A C 1
ATOM 958 O O . LYS A 1 118 ? -20.969 -1.826 16.747 1.00 88.44 118 LYS A O 1
ATOM 963 N N . GLY A 1 119 ? -20.997 -3.040 14.861 1.00 87.31 119 GLY A N 1
ATOM 964 C CA . GLY A 1 119 ? -22.074 -3.941 15.279 1.00 87.31 119 GLY A CA 1
ATOM 965 C C . GLY A 1 119 ? -21.656 -4.935 16.368 1.00 87.31 119 GLY A C 1
ATOM 966 O O . GLY A 1 119 ? -22.514 -5.559 16.988 1.00 87.31 119 GLY A O 1
ATOM 967 N N . ASN A 1 120 ? -20.354 -5.084 16.625 1.00 86.44 120 ASN A N 1
ATOM 968 C CA . ASN A 1 120 ? -19.842 -5.952 17.671 1.00 86.44 120 ASN A CA 1
ATOM 969 C C . ASN A 1 120 ? -19.753 -5.201 19.010 1.00 86.44 120 ASN A C 1
ATOM 971 O O . ASN A 1 120 ? -18.900 -4.331 19.201 1.00 86.44 120 ASN A O 1
ATOM 975 N N . GLN A 1 121 ? -20.596 -5.598 19.967 1.00 82.00 121 GLN A N 1
ATOM 976 C CA . GLN A 1 121 ? -20.653 -5.007 21.306 1.00 82.00 121 GLN A CA 1
ATOM 977 C C . GLN A 1 121 ? -19.301 -5.035 22.038 1.00 82.00 121 GLN A C 1
ATOM 979 O O . GLN A 1 121 ? -18.990 -4.096 22.767 1.00 82.00 121 GLN A O 1
ATOM 984 N N . PHE A 1 122 ? -18.468 -6.058 21.824 1.00 83.31 122 PHE A N 1
ATOM 985 C CA . PHE A 1 122 ? -17.155 -6.156 22.466 1.00 83.31 122 PHE A CA 1
ATOM 986 C C . PHE A 1 122 ? -16.188 -5.077 21.974 1.00 83.31 122 PHE A C 1
ATOM 988 O O . PHE A 1 122 ? -15.463 -4.499 22.778 1.00 83.31 122 PHE A O 1
ATOM 995 N N . CYS A 1 123 ? -16.206 -4.765 20.675 1.00 75.44 123 CYS A N 1
ATOM 996 C CA . CYS A 1 123 ? -15.396 -3.683 20.114 1.00 75.44 123 CYS A CA 1
ATOM 997 C C . CYS A 1 123 ? -15.847 -2.322 20.656 1.00 75.44 123 CYS A C 1
ATOM 999 O O . CYS A 1 123 ? -15.015 -1.491 20.991 1.00 75.44 123 CYS A O 1
ATOM 1001 N N . VAL A 1 124 ? -17.160 -2.106 20.778 1.00 78.62 124 VAL A N 1
ATOM 1002 C CA . VAL A 1 124 ? -17.716 -0.838 21.274 1.00 78.62 124 VAL A CA 1
ATOM 1003 C C . VAL A 1 124 ? -17.391 -0.621 22.750 1.00 78.62 124 VAL A C 1
ATOM 1005 O O . VAL A 1 124 ? -16.928 0.453 23.112 1.00 78.62 124 VAL A O 1
ATOM 1008 N N . VAL A 1 125 ? -17.587 -1.638 23.594 1.00 80.62 125 VAL A N 1
ATOM 1009 C CA . VAL A 1 125 ? -17.305 -1.547 25.038 1.00 80.62 125 VAL A CA 1
ATOM 1010 C C . VAL A 1 125 ? -15.809 -1.389 25.306 1.00 80.62 125 VAL A C 1
ATOM 1012 O O . VAL A 1 125 ? -15.432 -0.669 26.218 1.00 80.62 125 VAL A O 1
ATOM 1015 N N . ALA A 1 126 ? -14.948 -2.029 24.512 1.00 75.69 126 ALA A N 1
ATOM 1016 C CA . ALA A 1 126 ? -13.502 -1.919 24.682 1.00 75.69 126 ALA A CA 1
ATOM 1017 C C . ALA A 1 126 ? -12.938 -0.546 24.276 1.00 75.69 126 ALA A C 1
ATOM 1019 O O . ALA A 1 126 ? -11.861 -0.180 24.740 1.00 75.69 126 ALA A O 1
ATOM 1020 N N . THR A 1 127 ? -13.619 0.186 23.391 1.00 78.75 127 THR A N 1
ATOM 1021 C CA . THR A 1 127 ? -13.219 1.533 22.946 1.00 78.75 127 THR A CA 1
ATOM 1022 C C . THR A 1 127 ? -13.903 2.654 23.754 1.00 78.75 127 THR A C 1
ATOM 1024 O O . THR A 1 127 ? -13.537 3.817 23.584 1.00 78.75 127 THR A O 1
ATOM 1027 N N . GLY A 1 128 ? -14.898 2.322 24.590 1.00 54.66 128 GLY A N 1
ATOM 1028 C CA . GLY A 1 128 ? -15.728 3.256 25.366 1.00 54.66 128 GLY A CA 1
ATOM 1029 C C . GLY A 1 128 ? -15.176 3.629 26.735 1.00 54.66 128 GLY A C 1
ATOM 1030 O O . GLY A 1 128 ? -14.511 2.779 27.365 1.00 54.66 128 GLY A O 1
#

Sequence (128 aa):
DVTTCWNYTHAMIRRAQLLQEAIDEWVFDPSHKDLRELNLSPADWKKLEQLETILNVFTEVTLQMSRTDTPTLPWVLPMYCRMEKHLTTVANSDLPCSFHEAARAGLAKLDTYHKLAKGNQFCVVATG

Foldseek 3Di:
DDPDPLCPLLVVLVVCLVCVVVLQVVLPDPVNVVSVVVDADPVNNVVSVVVNQLSVLVVVLVVLCPDPVDDNLLCPLVSLVSNLVSLVCQLVDPDDVVSVVVSVVVNVVSVVVSVVLVVDPSSVVSND

=== Feature glossary ===
The features interleaved in this record are:

— What the protein is —

Sequence gives the chain of amino acids in standard one-letter code (A=alanine, C=cysteine, …, Y=tyrosine), read N→C. It is the only feature that is directly encoded by the gene; all structural features are derived from the folded form of this sequence.

Database cross-references. InterPro integrates a dozen domain/family signature databases into unified entries with residue-range hits. GO terms attach function/process/location labels with evidence codes. CATH codes position the fold in a four-level structural taxonomy. Organism is the NCBI-taxonomy species name.

— Where its atoms are —

Atomic coordinates in PDBx/mmCIF format — the same representation the Protein Data Bank distributes. Each line of the _atom_site loop places one backbone atom in Cartesian space (units: ångströms, origin: arbitrary).

The six renders are orthographic views along the three Cartesian axes in both directions. Representation (cartoon, sticks, or surface) and color scheme (sequence-rainbow or by-chain) vary across proteins so the training set covers all the common visualization conventions.

— Local backbone conformation —

Eight-state secondary structure (DSSP): H is the canonical α-helix, G the tighter 3₁₀-helix, I the wider π-helix; E/B are β-structure, T and S are turns and bends, and '-' is everything else. DSSP derives these from the pattern of main-chain N–H···O=C hydrogen bonds, not from the sequence.

P-SEA three-state annotation labels each residue as helix, strand, or coil based purely on the geometry of the Cα trace. It serves as a fallback when the full backbone (and thus DSSP) is unavailable.

The φ/ψ torsion pair specifies the backbone conformation at each residue. φ rotates about the N–Cα bond, ψ about the Cα–C bond. Steric clashes forbid most of the (φ, ψ) plane — the allowed regions (α-helix basin, β-sheet basin, left-handed helix) are the Ramachandran-allowed regions.

— Global shape and packing —

The geometric summary reports three shape descriptors. Rg (radius of gyration) measures how spread out the Cα atoms are about their centre of mass; compact globular proteins have small Rg, elongated or unfolded ones large. Cα contacts (<8 Å, |i−j|>4) count long-range residue pairs in spatial proximity — high for tightly packed folds, near zero for rods or random coil. The bounding-box extents give the protein's footprint along x, y, z in Å.

Solvent-accessible surface area (SASA) is the area in Å² traced out by the centre of a 1.4 Å probe sphere (a water molecule) rolled over the protein's van der Waals surface (Shrake–Rupley / Lee–Richards construction). Buried residues have near-zero SASA; fully exposed residues can exceed 200 Å². The total SASA scales roughly with the number of surface residues.

The contact map is a binary N×N matrix image: pixel (i, j) is dark where Cα_i and Cα_j are within 8 Å and |i−j|>4. Because the |i−j|>4 filter removes local helical contacts, off-diagonal stripes parallel to the main diagonal indicate parallel β-sheets; stripes perpendicular to it indicate antiparallel β-sheets. The Ramachandran plot scatters every residue's (φ, ψ) pair against the sterically allowed regions. The PAE heatmap renders the predicted-aligned-error matrix.

— Structural neighborhood —

3Di is Foldseek's structural alphabet. Each residue is assigned one of twenty discrete states based on how its Cα sits relative to its spatial (not sequential) neighbors. Aligning 3Di strings finds structural homologs roughly as well as full 3D superposition, but orders of magnitude faster.

Nearest PDB neighbors are the top structural matches found by Foldseek when searching this structure against the entire Protein Data Bank. Each hit reports a TM-score (0 to 1; >0.5 almost always implies the same fold) and an E-value. These are *structural* homologs — they may share no detectable sequence similarity.

— Confidence and disorder —

For AlphaFold models, the B-factor field carries pLDDT — the model's own estimate of local accuracy on a 0–100 scale. Regions with pLDDT<50 should be treated as essentially unmodeled; they often correspond to intrinsically disordered segments.

Crystallographic B-factors measure how much each atom's electron density is smeared out, in Å². They rise in mobile loops and surface residues and fall in the buried interior. In AlphaFold models this column is repurposed to hold pLDDT instead.

Predicted aligned error is AlphaFold's pairwise confidence. Unlike pLDDT (per-residue), PAE is per-residue-pair and captures whether two parts of the structure are correctly placed relative to each other. Units are ångströms of expected positional error.